Protein AF-Q9QXL6-F1 (afdb_monomer_lite)

Foldseek 3Di:
DDDDCLVVVPDDCDPVNQVCCCPVPVDDDDDDDDDPPDDDDDAQPDRDDDDDPDDDDDDDDDADDPVCLVVNVVVLVVVVVPDPPPPSDPPHPSVVVVVVVVVVVVVVVVVVVVVVVVVVVD

pLDDT: mean 86.3, std 12.65, range [49.75, 97.88]

Structure (mmCIF, N/CA/C/O backbone):
data_AF-Q9QXL6-F1
#
_entry.id   AF-Q9QXL6-F1
#
loop_
_atom_site.group_PDB
_atom_site.id
_atom_site.type_symbol
_atom_site.label_atom_id
_atom_site.label_alt_id
_atom_site.label_comp_id
_atom_site.label_asym_id
_atom_site.label_entity_id
_atom_site.label_seq_id
_atom_site.pdbx_PDB_ins_code
_atom_site.Cartn_x
_atom_site.Cartn_y
_atom_site.Cartn_z
_atom_site.occupancy
_atom_site.B_iso_or_equiv
_atom_site.auth_seq_id
_atom_site.auth_comp_id
_atom_site.auth_asym_id
_atom_site.auth_atom_id
_atom_site.pdbx_PDB_model_num
ATOM 1 N N . PRO A 1 1 ? 5.687 22.863 15.780 1.00 53.41 1 PRO A N 1
ATOM 2 C CA . PRO A 1 1 ? 5.413 21.595 15.069 1.00 53.41 1 PRO A CA 1
ATOM 3 C C . PRO A 1 1 ? 3.920 21.514 14.744 1.00 53.41 1 PRO A C 1
ATOM 5 O O . PRO A 1 1 ? 3.103 21.437 15.657 1.00 53.41 1 PRO A O 1
ATOM 8 N N . GLU A 1 2 ? 3.571 21.671 13.469 1.00 62.41 2 GLU A N 1
ATOM 9 C CA . GLU A 1 2 ? 2.188 21.527 13.008 1.00 62.41 2 GLU A CA 1
ATOM 10 C C . GLU A 1 2 ? 1.751 20.068 13.188 1.00 62.41 2 GLU A C 1
ATOM 12 O O . GLU A 1 2 ? 2.459 19.145 12.795 1.00 62.41 2 GLU A O 1
ATOM 17 N N . HIS A 1 3 ? 0.624 19.873 13.867 1.00 72.19 3 HIS A N 1
ATOM 18 C CA . HIS A 1 3 ? 0.025 18.568 14.129 1.00 72.19 3 HIS A CA 1
ATOM 19 C C . HIS A 1 3 ? -0.636 18.073 12.834 1.00 72.19 3 HIS A C 1
ATOM 21 O O . HIS A 1 3 ? -1.616 18.678 12.396 1.00 72.19 3 HIS A O 1
ATOM 27 N N . ASP A 1 4 ? -0.097 17.021 12.209 1.00 81.69 4 ASP A N 1
ATOM 28 C CA . ASP A 1 4 ? -0.696 16.386 11.028 1.00 81.69 4 ASP A CA 1
ATOM 29 C C . ASP A 1 4 ? -1.468 15.125 11.466 1.00 81.69 4 ASP A C 1
ATOM 31 O O . ASP A 1 4 ? -0.869 14.065 11.679 1.00 81.69 4 ASP A O 1
ATOM 35 N N . PRO A 1 5 ? -2.807 15.200 11.583 1.00 82.50 5 PRO A N 1
ATOM 36 C CA . PRO A 1 5 ? -3.620 14.104 12.104 1.00 82.50 5 PRO A CA 1
ATOM 37 C C . PRO A 1 5 ? -3.611 12.853 11.214 1.00 82.50 5 PRO A C 1
ATOM 39 O O . PRO A 1 5 ? -3.930 11.766 11.699 1.00 82.50 5 PRO A O 1
ATOM 42 N N . VAL A 1 6 ? -3.256 12.978 9.930 1.00 82.69 6 VAL A N 1
ATOM 43 C CA . VAL A 1 6 ? -3.131 11.831 9.017 1.00 82.69 6 VAL A CA 1
ATOM 44 C C . VAL A 1 6 ? -1.841 11.067 9.308 1.00 82.69 6 VAL A C 1
ATOM 46 O O . VAL A 1 6 ? -1.836 9.835 9.296 1.00 82.69 6 VAL A O 1
ATOM 49 N N . ARG A 1 7 ? -0.757 11.787 9.613 1.00 74.94 7 ARG A N 1
ATOM 50 C CA . ARG A 1 7 ? 0.553 11.195 9.922 1.00 74.94 7 ARG A CA 1
ATOM 51 C C . ARG A 1 7 ? 0.634 10.643 11.336 1.00 74.94 7 ARG A C 1
ATOM 53 O O . ARG A 1 7 ? 1.275 9.618 11.539 1.00 74.94 7 ARG A O 1
ATOM 60 N N . ASP A 1 8 ? -0.043 11.281 12.283 1.00 81.31 8 ASP A N 1
ATOM 61 C CA . ASP A 1 8 ? 0.001 10.881 13.690 1.00 81.31 8 ASP A CA 1
ATOM 62 C C . ASP A 1 8 ? -0.775 9.585 13.971 1.00 81.31 8 ASP A C 1
ATOM 64 O O . ASP A 1 8 ? -0.616 8.990 15.035 1.00 81.31 8 ASP A O 1
ATOM 68 N N . GLN A 1 9 ? -1.627 9.140 13.035 1.00 79.62 9 GLN A N 1
ATOM 69 C CA . GLN A 1 9 ? -2.392 7.882 13.092 1.00 79.62 9 GLN A CA 1
ATOM 70 C C . GLN A 1 9 ? -3.204 7.667 14.390 1.00 79.62 9 GLN A C 1
ATOM 72 O O . GLN A 1 9 ? -3.634 6.555 14.691 1.00 79.62 9 GLN A O 1
ATOM 77 N N . GLY A 1 10 ? -3.472 8.732 15.152 1.00 83.75 10 GLY A N 1
ATOM 78 C CA . GLY A 1 10 ? -4.139 8.661 16.457 1.00 83.75 10 GLY A CA 1
ATOM 79 C C . GLY A 1 10 ? -5.669 8.584 16.404 1.00 83.75 10 GLY A C 1
ATOM 80 O O . GLY A 1 10 ? -6.313 8.504 17.449 1.00 83.75 10 GLY A O 1
ATOM 81 N N . TRP A 1 11 ? -6.269 8.629 15.212 1.00 86.19 11 TRP A N 1
ATOM 82 C CA . TRP A 1 11 ? -7.713 8.793 15.033 1.00 86.19 11 TRP A CA 1
ATOM 83 C C . TRP A 1 11 ? -8.307 7.698 14.158 1.00 86.19 11 TRP A C 1
ATOM 85 O O . TRP A 1 11 ? -7.845 7.478 13.044 1.00 86.19 11 TRP A O 1
ATOM 95 N N . TYR A 1 12 ? -9.408 7.086 14.602 1.00 91.12 12 TYR A N 1
ATOM 96 C CA . TYR A 1 12 ? -10.252 6.244 13.750 1.00 91.12 12 TYR A CA 1
ATOM 97 C C . TYR A 1 12 ? -11.478 7.028 13.258 1.00 91.12 12 TYR A C 1
ATOM 99 O O . TYR A 1 12 ? -12.244 7.591 14.050 1.00 91.12 12 TYR A O 1
ATOM 107 N N . VAL A 1 13 ? -11.684 7.064 11.939 1.00 92.56 13 VAL A N 1
ATOM 108 C CA . VAL A 1 13 ? -12.734 7.845 11.274 1.00 92.56 13 VAL A CA 1
ATOM 109 C C . VAL A 1 13 ? -14.063 7.088 11.335 1.00 92.56 13 VAL A C 1
ATOM 111 O O . VAL A 1 13 ? -14.510 6.396 10.412 1.00 92.56 13 VAL A O 1
ATOM 114 N N . ASN A 1 14 ? -14.724 7.243 12.478 1.00 90.62 14 ASN A N 1
ATOM 115 C CA . ASN A 1 14 ? -16.053 6.705 12.751 1.00 90.62 14 ASN A CA 1
ATOM 116 C C . ASN A 1 14 ? -17.145 7.327 11.858 1.00 90.62 14 ASN A C 1
ATOM 118 O O . ASN A 1 14 ? -16.919 8.289 11.126 1.00 90.62 14 ASN A O 1
ATOM 122 N N . ARG A 1 15 ? -18.374 6.801 11.953 1.00 92.06 15 ARG A N 1
ATOM 123 C CA . ARG A 1 15 ? -19.522 7.221 11.125 1.00 92.06 15 ARG A CA 1
ATOM 124 C C . ARG A 1 15 ? -19.760 8.737 11.106 1.00 92.06 15 ARG A C 1
ATOM 126 O O . ARG A 1 15 ? -20.019 9.278 10.041 1.00 92.06 15 ARG A O 1
ATOM 133 N N . ARG A 1 16 ? -19.682 9.413 12.260 1.00 93.56 16 ARG A N 1
ATOM 134 C CA . ARG A 1 16 ? -19.936 10.864 12.359 1.00 93.56 16 ARG A CA 1
ATOM 135 C C . ARG A 1 16 ? -18.878 11.692 11.601 1.00 93.56 16 ARG A C 1
ATOM 137 O O . ARG A 1 16 ? -19.279 12.380 10.670 1.00 93.56 16 ARG A O 1
ATOM 144 N N . PRO A 1 17 ? -17.563 11.581 11.900 1.00 91.50 17 PRO A N 1
ATOM 145 C CA . PRO A 1 17 ? -16.526 12.245 11.104 1.00 91.50 17 PRO A CA 1
ATOM 146 C C . PRO A 1 17 ? -16.579 11.908 9.612 1.00 91.50 17 PRO A C 1
ATOM 148 O O . PRO A 1 17 ? -16.406 12.784 8.778 1.00 91.50 17 PRO A O 1
ATOM 151 N N . ARG A 1 18 ? -16.864 10.648 9.260 1.00 94.31 18 ARG A N 1
ATOM 152 C CA . ARG A 1 18 ? -16.965 10.205 7.861 1.00 94.31 18 ARG A CA 1
ATOM 153 C C . ARG A 1 18 ? -18.093 10.901 7.104 1.00 94.31 18 ARG A C 1
ATOM 155 O O . ARG A 1 18 ? -17.917 11.241 5.941 1.00 94.31 18 ARG A O 1
ATOM 162 N N . GLN A 1 19 ? -19.232 11.103 7.765 1.00 95.62 19 GLN A N 1
ATOM 163 C CA . GLN A 1 19 ? -20.349 11.845 7.194 1.00 95.62 19 GLN A CA 1
ATOM 164 C C . GLN A 1 19 ? -19.970 13.315 6.976 1.00 95.62 19 GLN A C 1
ATOM 166 O O . GLN A 1 19 ? -20.192 13.826 5.886 1.00 95.62 19 GLN A O 1
ATOM 171 N N . GLY A 1 20 ? -19.318 13.951 7.956 1.00 96.75 20 GLY A N 1
ATOM 172 C CA . GLY A 1 20 ? -18.822 15.326 7.818 1.00 96.75 20 GLY A CA 1
ATOM 173 C C . GLY A 1 20 ? -17.811 15.477 6.678 1.00 96.75 20 GLY A C 1
ATOM 174 O O . GLY A 1 20 ? -17.942 16.372 5.855 1.00 96.75 20 GLY A O 1
ATOM 175 N N . LEU A 1 21 ? -16.863 14.542 6.540 1.00 95.06 21 LEU A N 1
ATOM 176 C CA . LEU A 1 21 ? -15.905 14.522 5.425 1.00 95.06 21 LEU A CA 1
ATOM 177 C C . LEU A 1 21 ? -16.589 14.461 4.051 1.00 95.06 21 LEU A C 1
ATOM 179 O O . LEU A 1 21 ? -16.133 15.101 3.103 1.00 95.06 21 LEU A O 1
ATOM 183 N N . LEU A 1 22 ? -17.687 13.714 3.944 1.00 96.50 22 L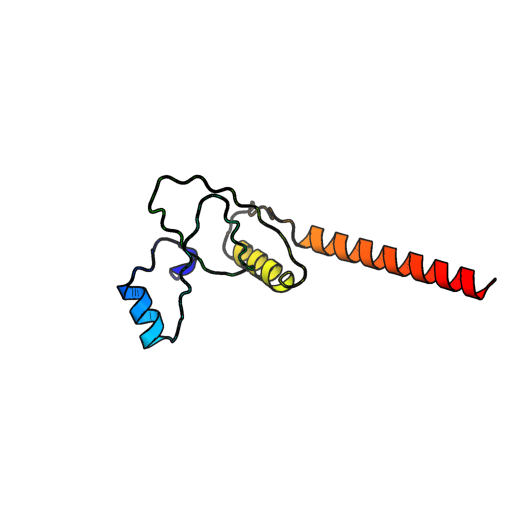EU A N 1
ATOM 184 C CA . LEU A 1 22 ? -18.465 13.638 2.715 1.00 96.50 22 LEU A CA 1
ATOM 185 C C . LEU A 1 22 ? -19.253 14.928 2.456 1.00 96.50 22 LEU A C 1
ATOM 187 O O . LEU A 1 22 ? -19.246 15.422 1.333 1.00 96.50 22 LEU A O 1
ATOM 191 N N . GLU A 1 23 ? -19.938 15.454 3.469 1.00 97.81 23 GLU A N 1
ATOM 192 C CA . GLU A 1 23 ? -20.829 16.612 3.339 1.00 97.81 23 GLU A CA 1
ATOM 193 C C . GLU A 1 23 ? -20.068 17.930 3.156 1.00 97.81 23 GLU A C 1
ATOM 195 O O . GLU A 1 23 ? -20.445 18.740 2.313 1.00 97.81 23 GLU A O 1
ATOM 200 N N . GLU A 1 24 ? -18.991 18.137 3.913 1.00 97.88 24 GLU A N 1
ATOM 201 C CA . GLU A 1 24 ? -18.234 19.394 3.936 1.00 97.88 24 GLU A CA 1
ATOM 202 C C . GLU A 1 24 ? -17.134 19.433 2.868 1.00 97.88 24 GLU A C 1
ATOM 204 O O . GLU A 1 24 ? -16.860 20.491 2.302 1.00 97.88 24 GLU A O 1
ATOM 209 N N . TYR A 1 25 ? -16.514 18.284 2.570 1.00 96.62 25 TYR A N 1
ATOM 210 C CA . TYR A 1 25 ? -15.324 18.210 1.711 1.00 96.62 25 TYR A CA 1
ATOM 211 C C . TYR A 1 25 ? -15.493 17.298 0.489 1.00 96.62 25 TYR A C 1
ATOM 213 O O . TYR A 1 25 ? -14.574 17.186 -0.322 1.00 96.62 25 TYR A O 1
ATOM 221 N N . GLY A 1 26 ? -16.633 16.614 0.337 1.00 96.50 26 GLY A N 1
ATOM 222 C CA . GLY A 1 26 ? -16.855 15.674 -0.767 1.00 96.50 26 GLY A CA 1
ATOM 223 C C . GLY A 1 26 ? -15.964 14.427 -0.716 1.00 96.50 26 GLY A C 1
ATOM 224 O O . GLY A 1 26 ? -15.886 13.680 -1.696 1.00 96.50 26 GLY A O 1
ATOM 225 N N . VAL A 1 27 ? -15.281 14.178 0.404 1.00 96.00 27 VAL A N 1
ATOM 226 C CA . VAL A 1 27 ? -14.356 13.053 0.552 1.00 96.00 27 VAL A CA 1
ATOM 227 C C . VAL A 1 27 ? -15.159 11.772 0.742 1.00 96.00 27 VAL A C 1
ATOM 229 O O . VAL A 1 27 ? -15.856 11.578 1.738 1.00 96.00 27 VAL A O 1
ATOM 232 N N . ARG A 1 28 ? -15.055 10.864 -0.231 1.00 93.75 28 ARG A N 1
ATOM 233 C CA . ARG A 1 28 ? -15.751 9.573 -0.208 1.00 93.75 28 ARG A CA 1
ATOM 234 C C . ARG A 1 28 ? -14.872 8.503 0.426 1.00 93.75 28 ARG A C 1
ATOM 236 O O . ARG A 1 28 ? -13.735 8.307 0.010 1.00 93.75 28 ARG A O 1
ATOM 243 N N . ALA A 1 29 ? -15.439 7.758 1.369 1.00 92.88 29 ALA A N 1
ATOM 244 C CA . ALA A 1 29 ? -14.810 6.574 1.940 1.00 92.88 29 ALA A CA 1
ATOM 245 C C . ALA A 1 29 ? -15.374 5.304 1.290 1.00 92.88 29 ALA A C 1
ATOM 247 O O . ALA A 1 29 ? -16.591 5.114 1.242 1.00 92.88 29 ALA A O 1
ATOM 248 N N . CYS A 1 30 ? -14.495 4.412 0.836 1.00 94.50 30 CYS A N 1
ATOM 249 C CA . CYS A 1 30 ? -14.874 3.062 0.432 1.00 94.50 30 CYS A CA 1
ATOM 250 C C . CYS A 1 30 ? -14.846 2.142 1.660 1.00 94.50 30 CYS A C 1
ATOM 252 O O . CYS A 1 30 ? -13.918 2.215 2.463 1.00 94.50 30 CYS A O 1
ATOM 254 N N . THR A 1 31 ? -15.867 1.301 1.831 1.00 94.31 31 THR A N 1
ATOM 255 C CA . THR A 1 31 ? -15.905 0.297 2.906 1.00 94.31 31 THR A CA 1
ATOM 256 C C . THR A 1 31 ? -15.801 -1.084 2.285 1.00 94.31 31 THR A C 1
ATOM 258 O O . THR A 1 31 ? -16.618 -1.432 1.436 1.00 94.31 31 THR A O 1
ATOM 261 N N . LEU A 1 32 ? -14.812 -1.858 2.726 1.00 96.00 32 LEU A N 1
ATOM 262 C CA . LEU A 1 32 ? -14.579 -3.227 2.284 1.00 96.00 32 LEU A CA 1
ATOM 263 C C . LEU A 1 32 ? -14.638 -4.161 3.495 1.00 96.00 32 LEU A C 1
ATOM 265 O O . LEU A 1 32 ? -14.093 -3.846 4.552 1.00 96.00 32 LEU A O 1
ATOM 269 N N . VAL A 1 33 ? -15.320 -5.295 3.339 1.00 96.75 33 VAL A N 1
ATOM 270 C CA . VAL A 1 33 ? -15.359 -6.363 4.344 1.00 96.75 33 VAL A CA 1
ATOM 271 C C . VAL A 1 33 ? -14.422 -7.467 3.876 1.00 96.75 33 VAL A C 1
ATOM 273 O O . VAL A 1 33 ? -14.625 -8.004 2.793 1.00 96.75 33 VAL A O 1
ATOM 276 N N . GLN A 1 34 ? -13.396 -7.767 4.673 1.00 97.69 34 GLN A N 1
ATOM 277 C CA . GLN A 1 34 ? -12.441 -8.839 4.394 1.00 97.69 34 GLN A CA 1
ATOM 278 C C . GLN A 1 34 ? -12.912 -10.140 5.047 1.00 97.69 34 GLN A C 1
ATOM 280 O O . GLN A 1 34 ? -13.156 -10.163 6.256 1.00 97.69 34 GLN A O 1
ATOM 285 N N . PHE A 1 35 ? -12.990 -11.220 4.276 1.00 96.88 35 PHE A N 1
ATOM 286 C CA . PHE A 1 35 ? -13.226 -12.569 4.780 1.00 96.88 35 PHE A CA 1
ATOM 287 C C . PHE A 1 35 ? -11.933 -13.394 4.807 1.00 96.88 35 PHE A C 1
ATOM 289 O O . PHE A 1 35 ? -10.894 -13.008 4.266 1.00 96.88 35 PHE A O 1
ATOM 296 N N . LEU A 1 36 ? -11.979 -14.547 5.479 1.00 97.12 36 LEU A N 1
ATOM 297 C CA . LEU A 1 36 ? -10.853 -15.477 5.522 1.00 97.12 36 LEU A CA 1
ATOM 298 C C . LEU A 1 36 ? -10.498 -15.942 4.102 1.00 97.12 36 LEU A C 1
ATOM 300 O O . LEU A 1 36 ? -11.337 -16.516 3.414 1.00 97.12 36 LEU A O 1
ATOM 304 N N . GLY A 1 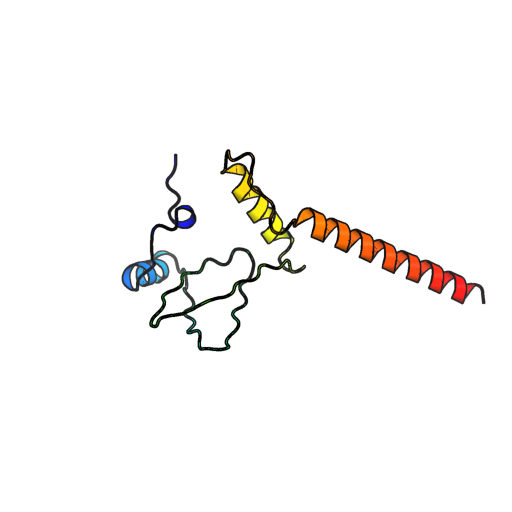37 ? -9.239 -15.744 3.712 1.00 96.50 37 GLY A N 1
ATOM 305 C CA . GLY A 1 37 ? -8.725 -16.101 2.387 1.00 96.50 37 GLY A CA 1
ATOM 306 C C . GLY A 1 37 ? -8.697 -14.943 1.387 1.00 96.50 37 GLY A C 1
ATOM 307 O O . GLY A 1 37 ? -8.047 -15.078 0.353 1.00 96.50 37 GLY A O 1
ATOM 308 N N . ASP A 1 38 ? -9.321 -13.802 1.696 1.00 97.69 38 ASP A N 1
ATOM 309 C CA . ASP A 1 38 ? -9.284 -12.629 0.823 1.00 97.69 38 ASP A CA 1
ATOM 310 C C . ASP A 1 38 ? -7.919 -11.933 0.871 1.00 97.69 38 ASP A C 1
ATOM 312 O O . ASP A 1 38 ? -7.401 -11.605 1.946 1.00 97.69 38 ASP A O 1
ATOM 316 N N . ALA A 1 39 ? -7.390 -11.616 -0.311 1.00 97.00 39 ALA A N 1
ATOM 317 C CA . ALA A 1 39 ? -6.242 -10.737 -0.487 1.00 97.00 39 ALA A CA 1
ATOM 318 C C . ALA A 1 39 ? -6.715 -9.350 -0.942 1.00 97.00 39 ALA A C 1
ATOM 320 O O . ALA A 1 39 ? -7.398 -9.217 -1.958 1.00 97.00 39 ALA A O 1
ATOM 321 N N . ILE A 1 40 ? -6.339 -8.313 -0.194 1.00 96.88 40 ILE A N 1
ATOM 322 C CA . ILE A 1 40 ? -6.655 -6.920 -0.523 1.00 96.88 40 ILE A CA 1
ATOM 323 C C . ILE A 1 40 ? -5.388 -6.258 -1.052 1.00 96.88 40 ILE A C 1
ATOM 325 O O . ILE A 1 40 ? -4.379 -6.202 -0.355 1.00 96.88 40 ILE A O 1
ATOM 329 N N . VAL A 1 41 ? -5.455 -5.736 -2.276 1.00 96.31 41 VAL A N 1
ATOM 330 C CA . VAL A 1 41 ? -4.358 -4.992 -2.901 1.00 96.31 41 VAL A CA 1
ATOM 331 C C . VAL A 1 41 ? -4.667 -3.503 -2.824 1.00 96.31 41 VAL A C 1
ATOM 333 O O . VAL A 1 41 ? -5.692 -3.052 -3.337 1.00 96.31 41 VAL A O 1
ATOM 336 N N . LEU A 1 42 ? -3.782 -2.739 -2.184 1.00 94.56 42 LEU A N 1
ATOM 337 C CA . LEU A 1 42 ? -3.914 -1.292 -2.039 1.00 94.56 42 LEU A CA 1
ATOM 338 C C . LEU A 1 42 ? -2.784 -0.583 -2.801 1.00 94.56 42 LEU A C 1
ATOM 340 O O . LEU A 1 42 ? -1.616 -0.890 -2.564 1.00 94.56 42 LEU A O 1
ATOM 344 N N . PRO A 1 43 ? -3.098 0.369 -3.698 1.00 93.56 43 PRO A N 1
ATOM 345 C CA . PRO A 1 43 ? -2.087 1.183 -4.365 1.00 93.56 43 PRO A CA 1
ATOM 346 C C . PRO A 1 43 ? -1.285 2.055 -3.397 1.00 93.56 43 PRO A C 1
ATOM 348 O O . PRO A 1 43 ? -1.777 2.446 -2.331 1.00 93.56 43 PRO A O 1
ATOM 351 N N . ALA A 1 44 ? -0.080 2.444 -3.814 1.00 90.56 44 ALA A N 1
ATOM 352 C CA . ALA A 1 44 ? 0.758 3.363 -3.053 1.00 90.56 44 ALA A CA 1
ATOM 353 C C . ALA A 1 44 ? 0.024 4.683 -2.760 1.00 90.56 44 ALA A C 1
ATOM 355 O O . ALA A 1 44 ? -0.626 5.261 -3.629 1.00 90.56 44 ALA A O 1
ATOM 356 N N . GLY A 1 45 ? 0.125 5.160 -1.519 1.00 88.12 45 GLY A N 1
ATOM 357 C CA . GLY A 1 45 ? -0.545 6.385 -1.067 1.00 88.12 45 GLY A CA 1
ATOM 358 C C . GLY A 1 45 ? -2.014 6.215 -0.674 1.00 88.12 45 GLY A C 1
ATOM 359 O O . GLY A 1 45 ? -2.641 7.188 -0.259 1.00 88.12 45 GLY A O 1
ATOM 360 N N . THR A 1 46 ? -2.570 5.004 -0.754 1.00 92.56 46 THR A N 1
ATOM 361 C CA . THR A 1 46 ? -3.938 4.748 -0.288 1.00 92.56 46 THR A CA 1
ATOM 362 C C . THR A 1 46 ? -4.029 4.863 1.234 1.00 92.56 46 THR A C 1
ATOM 364 O O . THR A 1 46 ? -3.491 4.034 1.973 1.00 92.56 46 THR A O 1
ATOM 367 N N . LEU A 1 47 ? -4.776 5.861 1.710 1.00 92.00 47 LEU A N 1
ATOM 368 C CA . LEU A 1 47 ? -5.145 5.978 3.119 1.00 92.00 47 LEU A CA 1
ATOM 369 C C . LEU A 1 47 ? -6.228 4.947 3.452 1.00 92.00 47 LEU A C 1
ATOM 371 O O . LEU A 1 47 ? -7.280 4.911 2.812 1.00 92.00 47 LEU A O 1
ATOM 375 N N . HIS A 1 48 ? -5.982 4.118 4.462 1.00 94.12 48 HIS A N 1
ATOM 376 C CA . HIS A 1 48 ? -6.916 3.081 4.889 1.00 94.12 48 HIS A CA 1
ATOM 377 C C . HIS A 1 48 ? -6.897 2.912 6.411 1.00 94.12 48 HIS A C 1
ATOM 379 O O . HIS A 1 48 ? -5.930 3.262 7.084 1.00 94.12 48 HIS A O 1
ATOM 385 N N . GLN A 1 49 ? -7.998 2.392 6.954 1.00 94.38 49 GLN A N 1
ATOM 386 C CA . GLN A 1 49 ? -8.147 2.074 8.372 1.00 94.38 49 GLN A CA 1
ATOM 387 C C . GLN A 1 49 ? -8.830 0.719 8.505 1.00 94.38 49 GLN A C 1
ATOM 389 O O . GLN A 1 49 ? -9.734 0.402 7.731 1.00 94.38 49 GLN A O 1
ATOM 394 N N . VAL A 1 50 ? -8.410 -0.066 9.494 1.00 94.50 50 VAL A N 1
ATOM 395 C CA . VAL A 1 50 ? -8.882 -1.439 9.694 1.00 94.50 50 VAL A CA 1
ATOM 396 C C . VAL A 1 50 ? -9.587 -1.543 11.040 1.00 94.50 50 VAL A C 1
ATOM 398 O O . VAL A 1 50 ? -9.099 -1.040 12.050 1.00 94.50 50 VAL A O 1
ATOM 401 N N . GLN A 1 51 ? -10.740 -2.210 11.053 1.00 94.69 51 GLN A N 1
ATOM 402 C CA . GLN A 1 51 ? -11.476 -2.546 12.267 1.00 94.69 51 GLN A CA 1
ATOM 403 C C . GLN A 1 51 ? -11.787 -4.042 12.274 1.00 94.69 51 GLN A C 1
ATOM 405 O O . GLN A 1 51 ? -12.577 -4.528 11.468 1.00 94.69 51 GLN A O 1
ATOM 410 N N . ASN A 1 52 ? -11.179 -4.762 13.215 1.00 95.62 52 ASN A N 1
ATOM 411 C CA . ASN A 1 52 ? -11.380 -6.197 13.377 1.00 95.62 52 ASN A CA 1
ATOM 412 C C . ASN A 1 52 ? -12.66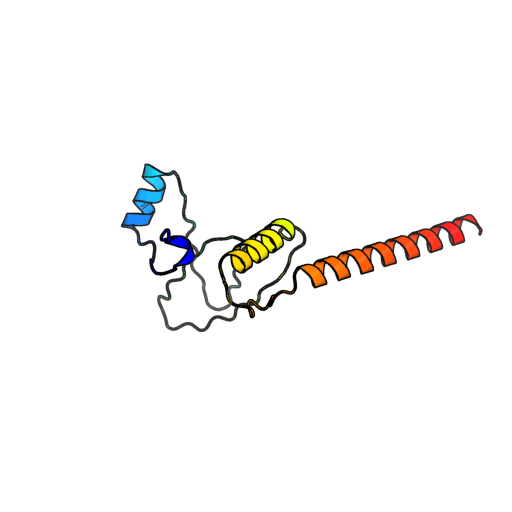6 -6.466 14.172 1.00 95.62 52 ASN A C 1
ATOM 414 O O . ASN A 1 52 ? -12.763 -6.106 15.344 1.00 95.62 52 ASN A O 1
ATOM 418 N N . PHE A 1 53 ? -13.652 -7.108 13.537 1.00 95.06 53 PHE A N 1
ATOM 419 C CA . PHE A 1 53 ? -14.887 -7.557 14.199 1.00 95.06 53 PHE A CA 1
ATOM 420 C C . PHE A 1 53 ? -14.707 -8.881 14.961 1.00 95.06 53 PHE A C 1
ATOM 422 O O . PHE A 1 53 ? -15.447 -9.164 15.902 1.00 95.06 53 PHE A O 1
ATOM 429 N N . HIS A 1 54 ? -13.707 -9.673 14.572 1.00 96.38 54 HIS A N 1
ATOM 430 C CA . HIS A 1 54 ? -13.306 -10.928 15.204 1.00 96.38 54 HIS A CA 1
ATOM 431 C C . HIS A 1 54 ? -11.791 -10.930 15.440 1.00 96.38 54 HIS A C 1
ATOM 433 O O . HIS A 1 54 ? -11.081 -10.052 14.953 1.00 96.38 54 HIS A O 1
ATOM 439 N N . SER A 1 55 ? -11.276 -11.909 16.186 1.00 96.75 55 SER A N 1
ATOM 440 C CA . SER A 1 55 ? -9.829 -12.124 16.276 1.00 96.75 55 SER A CA 1
ATOM 441 C C . SER A 1 55 ? -9.273 -12.502 14.900 1.00 96.75 55 SER A C 1
ATOM 443 O O . SER A 1 55 ? -9.705 -13.493 14.315 1.00 96.75 55 SER A O 1
ATOM 445 N N . CYS A 1 56 ? -8.312 -11.721 14.404 1.00 96.62 56 CYS A N 1
ATOM 446 C CA . CYS A 1 56 ? -7.728 -11.868 13.072 1.00 96.62 56 CYS A CA 1
ATOM 447 C C . CYS A 1 56 ? -6.197 -11.887 13.155 1.00 96.62 56 CYS A C 1
ATOM 449 O O . CYS A 1 56 ? -5.609 -11.195 13.986 1.00 96.62 56 CYS A O 1
ATOM 451 N N . ILE A 1 57 ? -5.561 -12.634 12.252 1.00 96.62 57 ILE A N 1
ATOM 452 C CA . ILE A 1 57 ? -4.132 -12.526 11.941 1.00 96.62 57 ILE A CA 1
ATOM 453 C C . ILE A 1 57 ? -4.050 -12.104 10.477 1.00 96.62 57 ILE A C 1
ATOM 455 O O . ILE A 1 57 ? -4.710 -12.705 9.631 1.00 96.62 57 ILE A O 1
ATOM 459 N N . GLN A 1 58 ? -3.269 -11.067 10.190 1.00 95.75 58 GLN A N 1
ATOM 460 C CA . GLN A 1 58 ? -3.073 -10.550 8.839 1.00 95.75 58 GLN A CA 1
ATOM 461 C C . GLN A 1 58 ? -1.593 -10.652 8.475 1.00 95.75 58 GLN A C 1
ATOM 463 O O . GLN A 1 58 ? -0.724 -10.406 9.312 1.00 95.75 58 GLN A O 1
ATOM 468 N N . VAL A 1 59 ? -1.330 -11.035 7.228 1.00 95.75 59 VAL A N 1
ATOM 469 C CA . VAL A 1 59 ? 0.000 -11.005 6.621 1.00 95.75 59 VAL A CA 1
ATOM 470 C C . VAL A 1 59 ? -0.042 -9.946 5.530 1.00 95.75 59 VAL A C 1
ATOM 472 O O . VAL A 1 59 ? -0.942 -9.969 4.692 1.00 95.75 59 VAL A O 1
ATOM 475 N N . THR A 1 60 ? 0.917 -9.028 5.565 1.00 93.94 60 THR A N 1
ATOM 476 C CA . THR A 1 60 ? 1.035 -7.926 4.610 1.00 93.94 60 THR A CA 1
ATOM 477 C C . THR A 1 60 ? 2.387 -8.025 3.930 1.00 93.94 60 THR A C 1
ATOM 479 O O . THR A 1 60 ? 3.391 -8.218 4.611 1.00 93.94 60 THR A O 1
ATOM 482 N N . GLU A 1 61 ? 2.393 -7.874 2.610 1.00 92.38 61 GLU A N 1
ATOM 483 C CA . GLU A 1 61 ? 3.603 -7.820 1.796 1.00 92.38 61 GLU A CA 1
ATOM 484 C C . GLU A 1 61 ? 3.565 -6.545 0.954 1.00 92.38 61 GLU A C 1
ATOM 486 O O . GLU A 1 61 ? 2.582 -6.284 0.254 1.00 92.38 61 GLU A O 1
ATOM 491 N N . ASP A 1 62 ? 4.632 -5.755 1.033 1.00 90.19 62 ASP A N 1
ATOM 492 C CA . ASP A 1 62 ? 4.777 -4.538 0.244 1.00 90.19 62 ASP A CA 1
ATOM 493 C C . ASP A 1 62 ? 5.438 -4.867 -1.102 1.00 90.19 62 ASP A C 1
ATOM 495 O O . ASP A 1 62 ? 6.394 -5.637 -1.172 1.00 90.19 62 ASP A O 1
ATOM 499 N N . PHE A 1 63 ? 4.975 -4.249 -2.189 1.00 90.69 63 PHE A N 1
ATOM 500 C CA . PHE A 1 63 ? 5.560 -4.434 -3.520 1.00 90.69 63 PHE A CA 1
ATOM 501 C C . PHE A 1 63 ? 5.628 -3.116 -4.297 1.00 90.69 63 PHE A C 1
ATOM 503 O O . PHE A 1 63 ? 4.900 -2.161 -4.019 1.00 90.69 63 PHE A O 1
ATOM 510 N N . VAL A 1 64 ? 6.501 -3.062 -5.307 1.00 90.56 64 VAL A N 1
ATOM 511 C CA . VAL A 1 64 ? 6.626 -1.911 -6.213 1.00 90.56 64 VAL A CA 1
ATOM 512 C C . VAL A 1 64 ? 6.094 -2.293 -7.586 1.00 90.56 64 VAL A C 1
ATOM 514 O O . VAL A 1 64 ? 6.657 -3.151 -8.261 1.00 90.56 64 VAL A O 1
ATOM 517 N N . SER A 1 65 ? 5.016 -1.631 -8.000 1.00 91.75 65 SER A N 1
ATOM 518 C CA . SER A 1 65 ? 4.464 -1.744 -9.351 1.00 91.75 65 SER A CA 1
ATOM 519 C C . SER A 1 65 ? 4.979 -0.606 -10.245 1.00 91.75 65 SER A C 1
ATOM 521 O O . SER A 1 65 ? 5.159 0.514 -9.747 1.00 91.75 65 SER A O 1
ATOM 523 N N . PRO A 1 66 ? 5.218 -0.848 -11.547 1.00 89.69 66 PRO A N 1
ATOM 524 C CA . PRO A 1 66 ? 5.612 0.204 -12.485 1.00 89.69 66 PRO A CA 1
ATOM 525 C C . PRO A 1 66 ? 4.635 1.387 -12.504 1.00 89.69 66 PRO A C 1
ATOM 527 O O . PRO A 1 66 ? 5.063 2.539 -12.535 1.00 89.69 66 PRO A O 1
ATOM 530 N N . GLU A 1 67 ? 3.332 1.110 -12.415 1.00 92.06 67 GLU A N 1
ATOM 531 C CA . GLU A 1 67 ? 2.245 2.090 -12.489 1.00 92.06 67 GLU A CA 1
ATOM 532 C C . GLU A 1 67 ? 2.304 3.121 -11.356 1.00 92.06 67 GLU A C 1
ATOM 534 O O . GLU A 1 67 ? 1.926 4.275 -11.548 1.00 92.06 67 GLU A O 1
ATOM 539 N N . HIS A 1 68 ? 2.811 2.727 -10.185 1.00 90.12 68 HIS A N 1
ATOM 540 C CA . HIS A 1 68 ? 2.859 3.580 -8.997 1.00 90.12 68 HIS A CA 1
ATOM 541 C C . HIS A 1 68 ? 4.282 3.965 -8.590 1.00 90.12 68 HIS A C 1
ATOM 543 O O . HIS A 1 68 ? 4.469 4.586 -7.545 1.00 90.12 68 HIS A O 1
ATOM 549 N N . LEU A 1 69 ? 5.296 3.647 -9.401 1.00 88.69 69 LEU A N 1
ATOM 550 C CA . LEU A 1 69 ? 6.702 3.842 -9.048 1.00 88.69 69 LEU A CA 1
ATOM 551 C C . LEU A 1 69 ? 7.024 5.288 -8.649 1.00 88.69 69 LEU A C 1
ATOM 553 O O . LEU A 1 69 ? 7.690 5.523 -7.640 1.00 88.69 69 LEU A O 1
ATOM 557 N N . VAL A 1 70 ? 6.529 6.258 -9.421 1.00 88.44 70 VAL A N 1
ATOM 558 C CA . VAL A 1 70 ? 6.761 7.689 -9.171 1.00 88.44 70 VAL A CA 1
ATOM 559 C C . VAL A 1 70 ? 6.156 8.108 -7.831 1.00 88.44 70 VAL A C 1
ATOM 561 O O . VAL A 1 70 ? 6.813 8.778 -7.034 1.00 88.44 70 VAL A O 1
ATOM 564 N N . GLN A 1 71 ? 4.927 7.670 -7.555 1.00 89.19 71 GLN A N 1
ATOM 565 C CA . GLN A 1 71 ? 4.229 7.990 -6.314 1.00 89.19 71 GLN A CA 1
ATOM 566 C C . GLN A 1 71 ? 4.889 7.309 -5.109 1.00 89.19 71 GLN A C 1
ATOM 568 O O . GLN A 1 71 ? 5.154 7.970 -4.107 1.00 89.19 71 GLN A O 1
ATOM 573 N N . SER A 1 72 ? 5.237 6.024 -5.219 1.00 88.25 72 SER A N 1
ATOM 574 C CA . SER A 1 72 ? 5.982 5.285 -4.193 1.00 88.25 72 SER A CA 1
ATOM 575 C C . SER A 1 72 ? 7.323 5.945 -3.881 1.00 88.25 72 SER A C 1
ATOM 577 O O . SER A 1 72 ? 7.692 6.090 -2.714 1.00 88.25 72 SER A O 1
ATOM 579 N N . PHE A 1 73 ? 8.046 6.398 -4.909 1.00 85.88 73 PHE A N 1
ATOM 580 C CA . PHE A 1 73 ? 9.306 7.111 -4.734 1.00 85.88 73 PHE A CA 1
ATOM 581 C C . PHE A 1 73 ? 9.112 8.445 -4.004 1.00 85.88 73 PHE A C 1
ATOM 583 O O . PHE A 1 73 ? 9.851 8.729 -3.061 1.00 85.88 73 PHE A O 1
ATOM 590 N N . HIS A 1 74 ? 8.109 9.234 -4.399 1.00 87.06 74 HIS A N 1
ATOM 591 C CA . HIS A 1 74 ? 7.794 10.514 -3.764 1.00 87.06 74 HIS A CA 1
ATOM 592 C C . HIS A 1 74 ? 7.448 10.347 -2.281 1.00 87.06 74 HIS A C 1
ATOM 594 O O . HIS A 1 74 ? 8.073 10.977 -1.430 1.00 87.06 74 HIS A O 1
ATOM 600 N N . LEU A 1 75 ? 6.529 9.431 -1.960 1.00 84.81 75 LEU A N 1
ATOM 601 C CA . LEU A 1 75 ? 6.126 9.131 -0.583 1.00 84.81 75 LEU A CA 1
ATOM 602 C C . LEU A 1 75 ? 7.315 8.657 0.265 1.00 84.81 75 LEU A C 1
ATOM 604 O O . LEU A 1 75 ? 7.464 9.060 1.416 1.00 84.81 75 LEU A O 1
ATOM 608 N N . THR A 1 76 ? 8.217 7.863 -0.322 1.00 80.75 76 THR A N 1
ATOM 609 C CA . THR A 1 76 ? 9.455 7.435 0.348 1.00 80.75 76 THR A CA 1
ATOM 610 C C . THR A 1 76 ? 10.368 8.624 0.679 1.00 80.75 76 THR A C 1
ATOM 612 O O . THR A 1 76 ? 11.011 8.618 1.728 1.00 80.75 76 THR A O 1
ATOM 615 N N . GLN A 1 77 ? 10.439 9.656 -0.174 1.00 79.50 77 GLN A N 1
ATOM 616 C CA . GLN A 1 77 ? 11.210 10.873 0.121 1.00 79.50 77 GLN A CA 1
ATOM 617 C C . GLN A 1 77 ? 10.529 11.753 1.176 1.00 79.50 77 GLN A C 1
ATOM 619 O O . GLN A 1 77 ? 11.203 12.221 2.090 1.00 79.50 77 GLN A O 1
ATOM 624 N N . GLU A 1 78 ? 9.213 11.960 1.093 1.00 77.75 78 GLU A N 1
ATOM 625 C CA . GLU A 1 78 ? 8.476 12.767 2.077 1.00 77.75 78 GLU A CA 1
ATOM 626 C C . GLU A 1 78 ? 8.602 12.207 3.496 1.00 77.75 78 GLU A C 1
ATOM 628 O O . GLU A 1 78 ? 8.768 12.966 4.452 1.00 77.75 78 GLU A O 1
ATOM 633 N N . LEU A 1 79 ? 8.576 10.879 3.638 1.00 71.12 79 LEU A N 1
ATOM 634 C CA . LEU A 1 79 ? 8.762 10.214 4.927 1.00 71.12 79 LEU A CA 1
ATOM 635 C C . LEU A 1 79 ? 10.189 10.376 5.471 1.00 71.12 79 LEU A C 1
ATOM 637 O O . LEU A 1 79 ? 10.363 10.525 6.680 1.00 71.12 79 LEU A O 1
ATOM 641 N N . ARG A 1 80 ? 11.204 10.405 4.595 1.00 64.88 80 ARG A N 1
ATOM 642 C CA . ARG A 1 80 ? 12.604 10.658 4.980 1.00 64.88 80 ARG A CA 1
ATOM 643 C C . ARG A 1 80 ? 12.838 12.081 5.462 1.00 64.88 80 ARG A C 1
ATOM 645 O O . ARG A 1 80 ? 13.560 12.270 6.427 1.00 64.88 80 ARG A O 1
ATOM 652 N N . LEU A 1 81 ? 12.250 13.073 4.795 1.00 59.84 81 LEU A N 1
ATOM 653 C CA . LEU A 1 81 ? 12.471 14.487 5.120 1.00 59.84 81 LEU A CA 1
ATOM 654 C C . LEU A 1 81 ? 11.912 14.882 6.493 1.00 59.84 81 LEU A C 1
ATOM 656 O O . LEU A 1 81 ? 12.394 15.843 7.085 1.00 59.84 81 LEU A O 1
ATOM 660 N N . LEU A 1 82 ? 10.910 14.159 7.000 1.00 58.22 82 LEU A N 1
ATOM 661 C CA . LEU A 1 82 ? 10.298 14.440 8.302 1.00 58.22 82 LEU A CA 1
ATOM 662 C C . LEU A 1 82 ? 10.936 13.696 9.474 1.00 58.22 82 LEU A C 1
ATOM 664 O O . LEU A 1 82 ? 10.765 14.113 10.619 1.00 58.22 82 LEU A O 1
ATOM 668 N N . LYS A 1 83 ? 11.626 12.585 9.221 1.00 56.34 83 LYS A N 1
ATOM 669 C CA . LYS A 1 83 ? 12.316 11.843 10.268 1.00 56.34 83 LYS A CA 1
ATOM 670 C C . LYS A 1 83 ? 13.775 12.282 10.294 1.00 56.34 83 LYS A C 1
ATOM 672 O O . LYS A 1 83 ? 14.554 11.887 9.439 1.00 56.34 83 LYS A O 1
ATOM 677 N N . GLU A 1 84 ? 14.176 13.000 11.343 1.00 51.31 84 GLU A N 1
ATOM 678 C CA . GLU A 1 84 ? 15.597 13.177 11.707 1.00 51.31 84 GLU A CA 1
ATOM 679 C C . GLU A 1 84 ? 16.290 11.834 12.055 1.00 51.31 84 GLU A C 1
ATOM 681 O O . GLU A 1 84 ? 17.472 11.795 12.398 1.00 51.31 84 GLU A O 1
ATOM 686 N N . GLU A 1 85 ? 15.573 10.707 11.969 1.00 52.50 85 GLU A N 1
ATOM 687 C CA . GLU A 1 85 ? 16.134 9.374 12.121 1.00 52.50 85 GLU A CA 1
ATOM 688 C C . GLU A 1 85 ? 17.049 9.043 10.937 1.00 52.50 85 GLU A C 1
ATOM 690 O O . GLU A 1 85 ? 16.610 8.673 9.850 1.00 52.50 85 GLU A O 1
ATOM 695 N N . ILE A 1 86 ? 18.350 9.050 11.225 1.00 51.00 86 ILE A N 1
ATOM 696 C CA . ILE A 1 86 ? 19.479 8.545 10.419 1.00 51.00 86 ILE A CA 1
ATOM 697 C C . ILE A 1 86 ? 19.251 7.098 9.900 1.00 51.00 86 ILE A C 1
ATOM 699 O O . ILE A 1 86 ? 20.016 6.598 9.082 1.00 51.00 86 ILE A O 1
ATOM 703 N N . ASN A 1 87 ? 18.180 6.429 10.341 1.00 49.75 87 ASN A N 1
ATOM 704 C CA . ASN A 1 87 ? 17.882 5.021 10.119 1.00 49.75 87 ASN A CA 1
ATOM 705 C C . ASN A 1 87 ? 16.493 4.769 9.490 1.00 49.75 87 ASN A C 1
ATOM 707 O O . ASN A 1 87 ? 15.891 3.724 9.745 1.00 49.75 87 ASN A O 1
ATOM 711 N N . TYR A 1 88 ? 15.947 5.708 8.698 1.00 56.97 88 TYR A N 1
ATOM 712 C CA . TYR A 1 88 ? 14.822 5.383 7.807 1.00 56.97 88 TYR A CA 1
ATOM 713 C C . TYR A 1 88 ? 15.313 4.412 6.730 1.00 56.97 88 TYR A C 1
ATOM 715 O O . TYR A 1 88 ? 15.780 4.808 5.658 1.00 56.97 88 TYR A O 1
ATOM 723 N N . ASP A 1 89 ? 15.252 3.128 7.061 1.00 57.97 89 ASP A N 1
ATOM 724 C CA . ASP A 1 89 ? 15.655 2.057 6.173 1.00 57.97 89 ASP A CA 1
ATOM 725 C C . ASP A 1 89 ? 14.664 2.000 5.005 1.00 57.97 89 ASP A C 1
ATOM 727 O O . ASP A 1 89 ? 13.447 1.901 5.195 1.00 57.97 89 ASP A O 1
ATOM 731 N N . ASP A 1 90 ? 15.177 2.131 3.784 1.00 67.50 90 ASP A N 1
ATOM 732 C CA . ASP A 1 90 ? 14.400 1.965 2.556 1.00 67.50 90 ASP A CA 1
ATOM 733 C C . ASP A 1 90 ? 14.015 0.493 2.418 1.00 67.50 90 ASP A C 1
ATOM 735 O O . ASP A 1 90 ? 14.626 -0.223 1.633 1.00 67.50 90 ASP A O 1
ATOM 739 N N . LYS A 1 91 ? 13.049 0.007 3.206 1.00 72.31 91 LYS A N 1
ATOM 740 C CA . LYS A 1 91 ? 12.709 -1.425 3.246 1.00 72.31 91 LYS A CA 1
ATOM 741 C C . LYS A 1 91 ? 12.388 -1.989 1.861 1.00 72.31 91 LYS A C 1
ATOM 743 O O . LYS A 1 91 ? 12.746 -3.120 1.564 1.00 72.31 91 LYS A O 1
ATOM 748 N N . LEU A 1 92 ? 11.749 -1.177 1.017 1.00 76.75 92 LEU A N 1
ATOM 749 C CA . LEU A 1 92 ? 11.411 -1.527 -0.363 1.00 76.75 92 LEU A CA 1
ATOM 750 C C . LEU A 1 92 ? 12.571 -1.320 -1.344 1.00 76.75 92 LEU A C 1
ATOM 752 O O . LEU A 1 92 ? 12.535 -1.865 -2.440 1.00 76.75 92 LEU A O 1
ATOM 756 N N . GLN A 1 93 ? 13.582 -0.523 -0.994 1.00 85.62 93 GLN A N 1
ATOM 757 C CA . GLN A 1 93 ? 14.705 -0.165 -1.861 1.00 85.62 93 GLN A CA 1
ATOM 758 C C . GLN A 1 93 ? 14.258 0.292 -3.258 1.00 85.62 93 GLN A C 1
ATOM 760 O O . GLN A 1 93 ? 14.791 -0.153 -4.278 1.00 85.62 93 GLN A O 1
ATOM 765 N N . VAL A 1 94 ? 13.289 1.214 -3.321 1.00 86.12 94 VAL A N 1
ATOM 766 C CA . VAL A 1 94 ? 12.632 1.630 -4.580 1.00 86.12 94 VAL A CA 1
ATOM 767 C C . VAL A 1 94 ? 13.650 2.066 -5.644 1.00 86.12 94 VAL A C 1
ATOM 769 O O . VAL A 1 94 ? 13.495 1.762 -6.827 1.00 86.12 94 VAL A O 1
ATOM 772 N N . LYS A 1 95 ? 14.739 2.728 -5.226 1.00 85.88 95 LYS A N 1
ATOM 773 C CA . LYS A 1 95 ? 15.843 3.125 -6.117 1.00 85.88 95 LYS A CA 1
ATOM 774 C C . LYS A 1 95 ? 16.561 1.928 -6.747 1.00 85.88 95 LYS A C 1
ATOM 776 O O . LYS A 1 95 ? 16.876 1.984 -7.933 1.00 85.88 95 LYS A O 1
ATOM 781 N N . ASN A 1 96 ? 16.811 0.869 -5.977 1.00 89.94 96 ASN A N 1
ATOM 782 C CA . ASN A 1 96 ? 17.475 -0.338 -6.470 1.00 89.94 96 ASN A CA 1
ATOM 783 C C . ASN A 1 96 ? 16.566 -1.077 -7.445 1.00 89.94 96 ASN A C 1
ATOM 785 O O . ASN A 1 96 ? 17.021 -1.461 -8.519 1.00 89.94 96 ASN A O 1
ATOM 789 N N . ILE A 1 97 ? 15.279 -1.209 -7.109 1.00 90.56 97 ILE A N 1
ATOM 790 C CA . ILE A 1 97 ? 14.285 -1.821 -7.997 1.00 90.56 97 ILE A CA 1
ATOM 791 C C . ILE A 1 97 ? 14.253 -1.081 -9.336 1.00 90.56 97 ILE A C 1
ATOM 793 O O . ILE A 1 97 ? 14.393 -1.711 -10.381 1.00 90.56 97 ILE A O 1
ATOM 797 N N . LEU A 1 98 ? 14.154 0.253 -9.318 1.00 89.50 98 LEU A N 1
ATOM 798 C CA . LEU A 1 98 ? 14.167 1.057 -10.542 1.00 89.50 98 LEU A CA 1
ATOM 799 C C . LEU A 1 98 ? 15.474 0.886 -11.330 1.00 89.50 98 LEU A C 1
ATOM 801 O O . LEU A 1 98 ? 15.435 0.680 -12.542 1.00 89.50 98 LEU A O 1
ATOM 805 N N . TYR A 1 99 ? 16.627 0.949 -10.660 1.00 92.25 99 TYR A N 1
ATOM 806 C CA . TYR A 1 99 ? 17.926 0.773 -11.311 1.00 92.25 99 TYR A CA 1
ATOM 807 C C . TYR A 1 99 ? 18.029 -0.585 -12.011 1.00 92.25 99 TYR A C 1
ATOM 809 O O . TYR A 1 99 ? 18.403 -0.650 -13.181 1.00 92.25 99 TYR A O 1
ATOM 817 N N . HIS A 1 100 ? 17.668 -1.665 -11.316 1.00 94.38 100 HIS A N 1
ATOM 818 C CA . HIS A 1 100 ? 17.718 -3.012 -11.872 1.00 94.38 100 HIS A CA 1
ATOM 819 C C . HIS A 1 100 ? 16.692 -3.213 -12.988 1.00 94.38 100 HIS A C 1
ATOM 821 O O . HIS A 1 100 ? 17.039 -3.806 -14.004 1.00 94.38 100 HIS A O 1
ATOM 827 N N . ALA A 1 101 ? 15.487 -2.652 -12.865 1.00 92.94 101 ALA A N 1
ATOM 828 C CA . ALA A 1 101 ? 14.490 -2.692 -13.930 1.00 92.94 101 ALA A CA 1
ATOM 829 C C . ALA A 1 101 ? 15.013 -2.031 -15.215 1.00 92.94 101 ALA A C 1
ATOM 831 O O . ALA A 1 101 ? 14.967 -2.640 -16.280 1.00 92.94 101 ALA A O 1
ATOM 832 N N . VAL A 1 102 ? 15.586 -0.824 -15.121 1.00 93.88 102 VAL A N 1
ATOM 833 C CA . VAL A 1 102 ? 16.169 -0.131 -16.283 1.00 93.88 102 VAL A CA 1
ATOM 834 C C . VAL A 1 102 ? 17.376 -0.887 -16.835 1.00 93.88 102 VAL A C 1
ATOM 836 O O . VAL A 1 102 ? 17.498 -1.032 -18.048 1.00 93.88 102 VAL A O 1
ATOM 839 N N . LYS A 1 103 ? 18.255 -1.398 -15.965 1.00 96.31 103 LYS A N 1
ATOM 840 C CA . LYS A 1 103 ? 19.430 -2.179 -16.371 1.00 96.31 103 LYS A CA 1
ATOM 841 C C . LYS A 1 103 ? 19.036 -3.411 -17.189 1.00 96.31 103 LYS A C 1
ATOM 843 O O . LYS A 1 103 ? 19.634 -3.643 -18.237 1.00 96.31 103 LYS A O 1
ATOM 848 N N . GLU A 1 104 ? 18.048 -4.178 -16.732 1.00 95.56 104 GLU A N 1
ATOM 849 C CA . GLU A 1 104 ? 17.575 -5.362 -17.457 1.00 95.56 104 GLU A CA 1
ATOM 850 C C . GLU A 1 104 ? 16.858 -4.982 -18.758 1.00 95.56 104 GLU A C 1
ATOM 852 O O . GLU A 1 104 ? 17.060 -5.639 -19.774 1.00 95.56 104 GLU A O 1
ATOM 857 N N . MET A 1 105 ? 16.106 -3.877 -18.778 1.0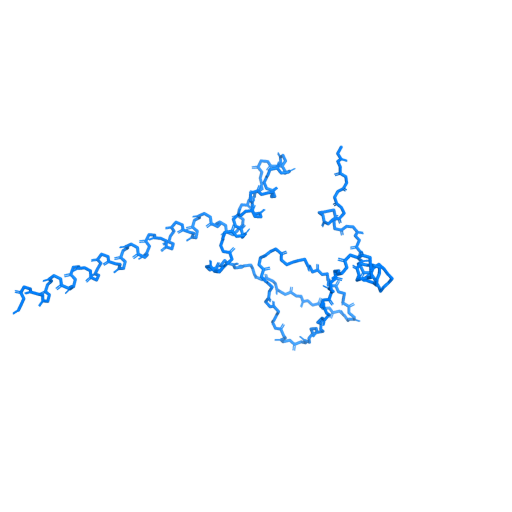0 94.44 105 MET A N 1
ATOM 858 C CA . MET A 1 105 ? 15.438 -3.398 -19.994 1.00 94.44 105 MET A CA 1
ATOM 859 C C . MET A 1 105 ? 16.450 -2.968 -21.071 1.00 94.44 105 MET A C 1
ATOM 861 O O . MET A 1 105 ? 16.358 -3.397 -22.216 1.00 94.44 105 MET A O 1
ATOM 865 N N . VAL A 1 106 ? 17.486 -2.204 -20.695 1.00 96.38 106 VAL A N 1
ATOM 866 C CA . VAL A 1 106 ? 18.590 -1.834 -21.603 1.00 96.38 106 VAL A CA 1
ATOM 867 C C . VAL A 1 106 ? 19.325 -3.071 -22.115 1.00 96.38 106 VAL A C 1
ATOM 869 O O . VAL A 1 106 ? 19.700 -3.122 -23.282 1.00 96.38 106 VAL A O 1
ATOM 872 N N . ARG A 1 107 ? 19.541 -4.074 -21.257 1.00 96.06 107 ARG A N 1
ATOM 873 C CA . ARG A 1 107 ? 20.169 -5.334 -21.665 1.00 96.06 107 ARG A CA 1
ATOM 874 C C . ARG A 1 107 ? 19.316 -6.082 -22.690 1.00 96.06 107 ARG A C 1
ATOM 876 O O . ARG A 1 107 ? 19.864 -6.540 -23.684 1.00 96.06 107 ARG A O 1
ATOM 883 N N . ALA A 1 108 ? 18.011 -6.186 -22.453 1.00 95.62 108 ALA A N 1
ATOM 884 C CA . ALA A 1 108 ? 17.086 -6.866 -23.353 1.00 95.62 108 ALA A CA 1
ATOM 885 C C . ALA A 1 108 ? 17.010 -6.184 -24.728 1.00 95.62 108 ALA A C 1
ATOM 887 O O . ALA A 1 108 ? 17.029 -6.871 -25.742 1.00 95.62 108 ALA A O 1
ATOM 888 N N . LEU A 1 109 ? 16.990 -4.846 -24.768 1.00 95.25 109 LEU A N 1
ATOM 889 C CA . LEU A 1 109 ? 16.991 -4.097 -26.029 1.00 95.25 109 LEU A CA 1
ATOM 890 C C . LEU A 1 109 ? 18.271 -4.312 -26.841 1.00 95.25 109 LEU A C 1
ATOM 892 O O . LEU A 1 109 ? 18.182 -4.540 -28.039 1.00 95.25 109 LEU A O 1
ATOM 896 N N . LYS A 1 110 ? 19.442 -4.308 -26.193 1.00 94.38 110 LYS A N 1
ATOM 897 C CA . LYS A 1 110 ? 20.719 -4.564 -26.879 1.00 94.38 110 LYS A CA 1
ATOM 898 C C . LYS A 1 110 ? 20.783 -5.955 -27.497 1.00 94.38 110 LYS A C 1
ATOM 900 O O . LYS A 1 110 ? 21.184 -6.088 -28.638 1.00 94.38 110 LYS A O 1
ATOM 905 N N . MET A 1 111 ? 20.336 -6.973 -26.758 1.00 93.00 111 MET A N 1
ATOM 906 C CA . MET A 1 111 ? 20.281 -8.337 -27.292 1.00 93.00 111 MET A CA 1
ATOM 907 C C . MET A 1 111 ? 19.378 -8.427 -28.527 1.00 93.00 111 MET A C 1
ATOM 909 O O . MET A 1 111 ? 19.699 -9.148 -29.459 1.00 93.00 111 MET A O 1
ATOM 913 N N . HIS A 1 112 ? 18.272 -7.680 -28.546 1.00 90.44 112 HIS A N 1
ATOM 914 C CA . HIS A 1 112 ? 17.378 -7.637 -29.699 1.00 90.44 112 HIS A CA 1
ATOM 915 C C . HIS A 1 112 ? 17.976 -6.862 -30.888 1.00 90.44 112 HIS A C 1
ATOM 917 O O . HIS A 1 112 ? 17.698 -7.211 -32.028 1.00 90.44 112 HIS A O 1
ATOM 923 N N . GLU A 1 113 ? 18.753 -5.799 -30.662 1.00 89.00 113 GLU A N 1
ATOM 924 C CA . GLU A 1 113 ? 19.480 -5.100 -31.737 1.00 89.00 113 GLU A CA 1
ATOM 925 C C . GLU A 1 113 ? 20.510 -6.033 -32.389 1.00 89.00 113 GLU A C 1
ATOM 927 O O . GLU A 1 113 ? 20.485 -6.190 -33.606 1.00 89.00 113 GLU A O 1
ATOM 932 N N . ASP A 1 114 ? 21.314 -6.726 -31.576 1.00 86.69 114 ASP A N 1
ATOM 933 C CA . ASP A 1 114 ? 22.315 -7.689 -32.050 1.00 86.69 114 ASP A CA 1
ATOM 934 C C . ASP A 1 114 ? 21.659 -8.831 -32.866 1.00 86.69 114 ASP A C 1
ATOM 936 O O . ASP A 1 114 ? 22.136 -9.192 -33.939 1.00 86.69 114 ASP A O 1
ATOM 940 N N . GLU A 1 115 ? 20.518 -9.368 -32.405 1.00 85.25 115 GLU A N 1
ATOM 941 C CA . GLU A 1 115 ? 19.757 -10.406 -33.125 1.00 85.25 115 GLU A CA 1
ATOM 942 C C . GLU A 1 115 ? 19.199 -9.921 -34.475 1.00 85.25 115 GLU A C 1
ATOM 944 O O . GLU A 1 115 ? 19.119 -10.701 -35.425 1.00 85.25 115 GLU A O 1
ATOM 949 N N . VAL A 1 116 ? 18.789 -8.653 -34.570 1.00 82.44 116 VAL A N 1
ATOM 950 C CA . VAL A 1 116 ? 18.273 -8.071 -35.819 1.00 82.44 116 VAL A CA 1
ATOM 951 C C . VAL A 1 116 ? 19.406 -7.820 -36.813 1.00 82.44 116 VAL A C 1
ATOM 953 O O . VAL A 1 116 ? 19.235 -8.139 -37.987 1.00 82.44 116 VAL A O 1
ATOM 956 N N . GLU A 1 117 ? 20.557 -7.311 -36.364 1.00 79.12 117 GLU A N 1
ATOM 957 C CA . GLU A 1 117 ? 21.739 -7.121 -37.219 1.00 79.12 117 GLU A CA 1
ATOM 958 C C . GLU A 1 117 ? 22.242 -8.462 -37.784 1.00 79.12 117 GLU A C 1
ATOM 960 O O . GLU A 1 117 ? 22.432 -8.587 -38.99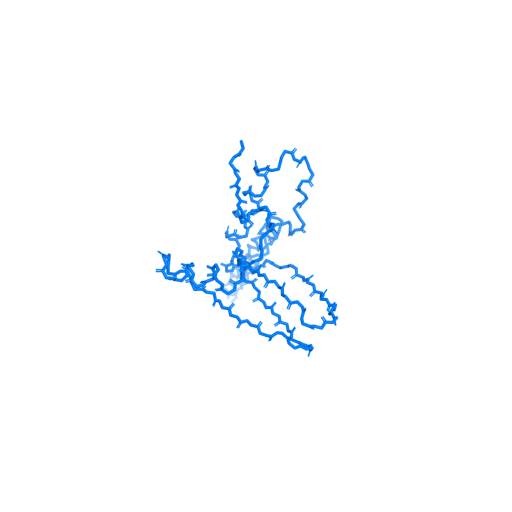5 1.00 79.12 117 GLU A O 1
ATOM 965 N N . ASP A 1 118 ? 22.334 -9.506 -36.951 1.00 78.56 118 ASP A N 1
ATOM 966 C CA . ASP A 1 118 ? 22.731 -10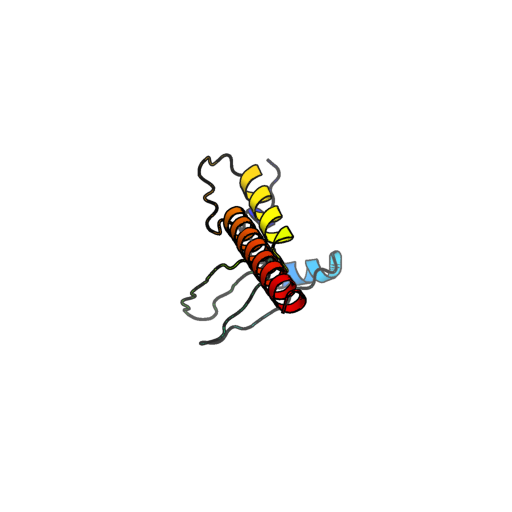.854 -37.386 1.00 78.56 118 ASP A CA 1
ATOM 967 C C . ASP A 1 118 ? 21.764 -11.456 -38.433 1.00 78.56 118 ASP A C 1
ATOM 969 O O . ASP A 1 118 ? 22.174 -12.234 -39.303 1.00 78.56 118 ASP A O 1
ATOM 973 N N . MET A 1 119 ? 20.473 -11.107 -38.369 1.00 70.31 119 MET A N 1
ATOM 974 C CA . MET A 1 119 ? 19.456 -11.528 -39.342 1.00 70.31 119 MET A CA 1
ATOM 975 C C . MET A 1 119 ? 19.481 -10.731 -40.653 1.00 70.31 119 MET A C 1
ATOM 977 O O . MET A 1 119 ? 19.036 -11.254 -41.672 1.00 70.31 119 MET A O 1
ATOM 981 N N . GLU A 1 120 ? 19.936 -9.477 -40.643 1.00 70.25 120 GLU A N 1
ATOM 982 C CA . GLU A 1 120 ? 20.080 -8.660 -41.857 1.00 70.25 120 GLU A CA 1
ATOM 983 C C . GLU A 1 120 ? 21.361 -9.003 -42.640 1.00 70.25 120 GLU A C 1
ATOM 985 O O . GLU A 1 120 ? 21.388 -8.854 -43.864 1.00 70.25 120 GLU A O 1
ATOM 990 N N . ASP A 1 121 ? 22.387 -9.514 -41.953 1.00 64.12 121 ASP A N 1
ATOM 991 C CA . ASP A 1 121 ? 23.663 -9.951 -42.537 1.00 64.12 121 ASP A CA 1
ATOM 992 C C . ASP A 1 121 ? 23.664 -11.416 -43.050 1.00 64.12 121 ASP A C 1
ATOM 994 O O . ASP A 1 121 ? 24.675 -11.872 -43.603 1.00 64.12 121 ASP A O 1
ATOM 998 N N . THR A 1 122 ? 22.553 -12.160 -42.909 1.00 59.00 122 THR A N 1
ATOM 999 C CA . THR A 1 122 ? 22.371 -13.543 -43.419 1.00 59.00 122 THR A CA 1
ATOM 1000 C C . THR A 1 122 ? 21.437 -13.654 -44.624 1.00 59.00 122 THR A C 1
ATOM 1002 O O . THR A 1 122 ? 21.727 -14.521 -45.487 1.00 59.00 122 THR A O 1
#

Radius of gyration: 21.83 Å; chains: 1; bounding box: 44×38×60 Å

Sequence (122 aa):
PEHDPVRDQGWYVNRRPRQGLLEEYGVRACTLVQFLGDAIVLPAGTLHQVQNFHSCIQVTEDFVSPEHLVQSFHLTQELRLLKEEINYDDKLQVKNILYHAVKEMVRALKMHEDEVEDMEDT

InterPro domains:
  IPR003347 JmjC domain [PF02373] (9-63)
  IPR003347 JmjC domain [PS51184] (1-80)
  IPR045109 Lysine-specific demethylase LSDs-like [PTHR12549] (3-112)

Organism: Rattus norvegicus (NCBI:txid10116)

Secondary structure (DSSP, 8-state):
----TTTS------HHHHHHHHHHH--PPP--PPPTT------TT-------SS-----------GGGHHHHHHHHHHHHHH---TT---TT-HHHHHHHHHHHHHHHHHHHHHHHHHHH--